Protein AF-A0A2E3PR35-F1 (afdb_monomer_lite)

Secondary structure (DSSP, 8-state):
-EE-SS-EEEETTSS-EEETT-TTEEEEEE-TT-EE-HHHHHHHTEETTEE--S----------------------SS-----GGGSTT--HHHHHHHHHTT--SHHHHHHS-TTS--TT-TT--HHHHHHHHHHHHHHHHHH--

pLDDT: mean 74.74, std 17.44, range [31.11, 92.31]

Sequence (145 aa):
MHIAKERLYLTSDKKRLVATGDKRAAFLYATIGDEIPDSAAERFGLVDGKLATGKPADDAKERAPQGDKEKKPGGTKGGDVDDLRDIKGIGNATATALLEAGIGTFVELAAVDPQNPPTTISGASESDWSAWIAAARAVVDAKAT

Structure (mmCIF, N/CA/C/O backbone):
data_AF-A0A2E3PR35-F1
#
_entry.id   AF-A0A2E3PR35-F1
#
loop_
_atom_site.group_PDB
_atom_site.id
_atom_site.type_symbol
_atom_site.label_atom_id
_atom_site.label_alt_id
_atom_site.label_comp_id
_atom_site.label_asym_id
_atom_site.label_entity_id
_atom_site.label_seq_id
_atom_site.pdbx_PDB_ins_code
_atom_site.Cartn_x
_atom_site.Cartn_y
_atom_site.Cartn_z
_atom_site.occupancy
_atom_site.B_iso_or_equiv
_atom_site.auth_seq_id
_atom_site.auth_comp_id
_atom_site.auth_asym_id
_atom_site.auth_atom_id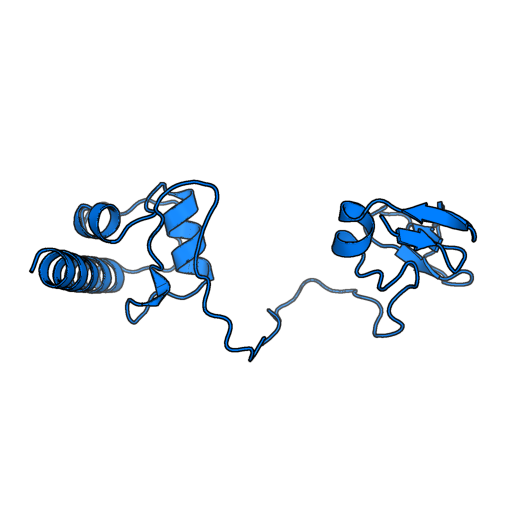
_atom_site.pdbx_PDB_model_num
ATOM 1 N N . MET A 1 1 ? 20.877 -11.049 6.241 1.00 62.56 1 MET A N 1
ATOM 2 C CA . MET A 1 1 ? 21.336 -10.575 7.556 1.00 62.56 1 MET A CA 1
ATOM 3 C C . MET A 1 1 ? 22.423 -9.558 7.287 1.00 62.56 1 MET A C 1
ATOM 5 O O . MET A 1 1 ? 23.294 -9.842 6.469 1.00 62.56 1 MET A O 1
ATOM 9 N N . HIS A 1 2 ? 22.361 -8.376 7.894 1.00 78.25 2 HIS A N 1
ATOM 10 C CA . HIS A 1 2 ? 23.314 -7.296 7.638 1.00 78.25 2 HIS A CA 1
ATOM 11 C C . HIS A 1 2 ? 24.182 -7.039 8.865 1.00 78.25 2 HIS A C 1
ATOM 13 O O . HIS A 1 2 ? 23.684 -7.019 9.983 1.00 78.25 2 HIS A O 1
ATOM 19 N N . ILE A 1 3 ? 25.474 -6.801 8.659 1.00 84.88 3 ILE A N 1
ATOM 20 C CA . ILE A 1 3 ? 26.391 -6.445 9.745 1.00 84.88 3 ILE A CA 1
ATOM 21 C C . ILE A 1 3 ? 26.473 -4.932 9.835 1.00 84.88 3 ILE A C 1
ATOM 23 O O . ILE A 1 3 ? 26.868 -4.287 8.866 1.00 84.88 3 ILE A O 1
ATOM 27 N N . ALA A 1 4 ? 26.130 -4.368 10.988 1.00 83.00 4 ALA A N 1
ATOM 28 C CA . ALA A 1 4 ? 26.240 -2.943 11.251 1.00 83.00 4 ALA A CA 1
ATOM 29 C C . ALA A 1 4 ? 27.679 -2.461 11.004 1.00 83.00 4 ALA A C 1
ATOM 31 O O . ALA A 1 4 ? 28.619 -2.874 11.683 1.00 83.00 4 ALA A O 1
ATOM 32 N N . LYS A 1 5 ? 27.872 -1.567 10.034 1.00 83.94 5 LYS A N 1
ATOM 33 C CA . LYS A 1 5 ? 29.192 -0.990 9.719 1.00 83.94 5 LYS A CA 1
ATOM 34 C C . LYS A 1 5 ? 29.468 0.306 10.474 1.00 83.94 5 LYS A C 1
ATOM 36 O O . LYS A 1 5 ? 30.586 0.813 10.452 1.00 83.94 5 LYS A O 1
ATOM 41 N N . GLU A 1 6 ? 28.462 0.832 11.161 1.00 83.88 6 GLU A N 1
ATOM 42 C CA . GLU A 1 6 ? 28.526 2.055 11.954 1.00 83.88 6 GLU A CA 1
ATOM 43 C C . GLU A 1 6 ? 27.641 1.937 13.201 1.00 83.88 6 GLU A C 1
ATOM 45 O O . GLU A 1 6 ? 26.820 1.028 13.313 1.00 83.88 6 GLU A O 1
ATOM 50 N N . ARG A 1 7 ? 27.824 2.843 14.170 1.00 88.62 7 ARG A N 1
ATOM 51 C CA . ARG A 1 7 ? 26.969 2.890 15.364 1.00 88.62 7 ARG A CA 1
ATOM 52 C C . ARG A 1 7 ? 25.629 3.517 15.002 1.00 88.62 7 ARG A C 1
ATOM 54 O O . ARG A 1 7 ? 25.580 4.682 14.603 1.00 88.62 7 ARG A O 1
ATOM 61 N N . LEU A 1 8 ? 24.567 2.750 15.202 1.00 86.94 8 LEU A N 1
ATOM 62 C CA . LEU A 1 8 ? 23.201 3.127 14.879 1.00 86.94 8 LEU A CA 1
ATOM 63 C C . LEU A 1 8 ? 22.389 3.323 16.149 1.00 86.94 8 LEU A C 1
ATOM 65 O O . LEU A 1 8 ? 22.447 2.526 17.090 1.00 86.94 8 LEU A O 1
ATOM 69 N N . TYR A 1 9 ? 21.592 4.379 16.142 1.00 86.50 9 TYR A N 1
ATOM 70 C CA . TYR A 1 9 ? 20.742 4.767 17.252 1.00 86.50 9 TYR A CA 1
ATOM 71 C C . TYR A 1 9 ? 19.295 4.827 16.783 1.00 86.50 9 TYR A C 1
ATOM 73 O O . TYR A 1 9 ? 19.012 5.307 15.694 1.00 86.50 9 TYR A O 1
ATOM 81 N N . LEU A 1 10 ? 18.363 4.361 17.603 1.00 86.81 10 LEU A N 1
ATOM 82 C CA . LEU A 1 10 ? 16.942 4.603 17.416 1.00 86.81 10 LEU A CA 1
ATOM 83 C C . LEU A 1 10 ? 16.571 6.007 17.895 1.00 86.81 10 LEU A C 1
ATOM 85 O O . LEU A 1 10 ? 17.097 6.507 18.897 1.00 86.81 10 LEU A O 1
ATOM 89 N N . THR A 1 11 ? 15.604 6.608 17.206 1.00 86.19 11 THR A N 1
ATOM 90 C CA . THR A 1 11 ? 14.941 7.830 17.670 1.00 86.19 11 THR A CA 1
ATOM 91 C C . THR A 1 11 ? 14.129 7.589 18.943 1.00 86.19 11 THR A C 1
ATOM 93 O O . THR A 1 11 ? 13.813 6.444 19.277 1.00 86.19 11 THR A O 1
ATOM 96 N N . SER A 1 12 ? 13.754 8.658 19.657 1.00 83.44 12 SER A N 1
ATOM 97 C CA . SER A 1 12 ? 12.929 8.571 20.880 1.00 83.44 12 SER A CA 1
ATOM 98 C C . SER A 1 12 ? 11.636 7.775 20.674 1.00 83.44 12 SER A C 1
ATOM 100 O O . SER A 1 12 ? 11.196 7.036 21.550 1.00 83.44 12 SER A O 1
ATOM 102 N N . ASP A 1 13 ? 11.062 7.881 19.481 1.00 82.19 13 ASP A N 1
ATOM 103 C CA . ASP A 1 13 ? 9.835 7.209 19.043 1.00 82.19 13 ASP A CA 1
ATOM 104 C C . ASP A 1 13 ? 10.075 5.779 18.526 1.00 82.19 13 ASP A C 1
ATOM 106 O O . ASP A 1 13 ? 9.118 5.091 18.174 1.00 82.19 13 ASP A O 1
ATOM 110 N N . LYS A 1 14 ? 11.331 5.310 18.479 1.00 80.12 14 LYS A N 1
ATOM 111 C CA . LYS A 1 14 ? 11.753 3.977 17.999 1.00 80.12 14 LYS A CA 1
ATOM 112 C C . LYS A 1 14 ? 11.288 3.645 16.577 1.00 80.12 14 LYS A C 1
ATOM 114 O O . LYS A 1 14 ? 11.204 2.478 16.196 1.00 80.12 14 LYS A O 1
ATOM 119 N N . LYS A 1 15 ? 10.980 4.669 15.779 1.00 80.62 15 LYS A N 1
ATOM 120 C CA . LYS A 1 15 ? 10.475 4.515 14.408 1.00 80.62 15 LYS A CA 1
ATOM 121 C C . LYS A 1 15 ? 11.579 4.548 13.359 1.00 80.62 15 LYS A C 1
ATOM 123 O O . LYS A 1 15 ? 11.324 4.138 12.232 1.00 80.62 15 LYS A O 1
ATOM 128 N N . ARG A 1 16 ? 12.775 5.046 13.696 1.00 80.56 16 ARG A N 1
ATOM 129 C CA . ARG A 1 16 ? 13.872 5.301 12.746 1.00 80.56 16 ARG A CA 1
ATOM 130 C C . ARG A 1 16 ? 15.232 5.018 13.351 1.00 80.56 16 ARG A C 1
ATOM 132 O O . ARG A 1 16 ? 15.425 5.281 14.536 1.00 80.56 16 ARG A O 1
ATOM 139 N N . LEU A 1 17 ? 16.166 4.589 12.503 1.00 84.31 17 LEU A N 1
ATOM 140 C CA . LEU A 1 17 ? 17.590 4.554 12.817 1.00 84.31 17 LEU A CA 1
ATOM 141 C C . LEU A 1 17 ? 18.285 5.819 12.320 1.00 84.31 17 LEU A C 1
ATOM 143 O O . LEU A 1 17 ? 18.022 6.301 11.222 1.00 84.31 17 LEU A O 1
ATOM 147 N N . VAL A 1 18 ? 19.169 6.348 13.154 1.00 84.75 18 VAL A N 1
ATOM 148 C CA . VAL A 1 18 ? 19.993 7.526 12.903 1.00 84.75 18 VAL A CA 1
ATOM 149 C C . VAL A 1 18 ? 21.447 7.216 13.239 1.00 84.75 18 VAL A C 1
ATOM 151 O O . VAL A 1 18 ? 21.746 6.332 14.050 1.00 84.75 18 VAL A O 1
ATOM 154 N N . ALA A 1 19 ? 22.359 7.924 12.581 1.00 83.75 19 ALA A N 1
ATOM 155 C CA . ALA A 1 19 ? 23.785 7.745 12.789 1.00 83.75 19 ALA A CA 1
ATOM 156 C C . ALA A 1 19 ? 24.220 8.357 14.128 1.00 83.75 19 ALA A C 1
ATOM 158 O O . ALA A 1 19 ? 23.529 9.186 14.729 1.00 83.75 19 ALA A O 1
ATOM 159 N N . THR A 1 20 ? 25.405 7.964 14.588 1.00 79.19 20 THR A N 1
ATOM 160 C CA . THR A 1 20 ? 26.017 8.562 15.776 1.00 79.19 20 THR A CA 1
ATOM 161 C C . THR A 1 20 ? 26.186 10.079 15.605 1.00 79.19 20 THR A C 1
ATOM 163 O O . THR A 1 20 ? 26.700 10.544 14.590 1.00 79.19 20 THR A O 1
ATOM 166 N N . GLY A 1 21 ? 25.760 10.858 16.604 1.00 78.06 21 GLY A N 1
ATOM 167 C CA . GLY A 1 21 ? 25.837 12.327 16.586 1.00 78.06 21 GLY A CA 1
ATOM 168 C C . GLY A 1 21 ? 24.573 13.047 16.100 1.00 78.06 21 GLY A C 1
ATOM 169 O O . GLY A 1 21 ? 24.523 14.275 16.161 1.00 78.06 21 GLY A O 1
ATOM 170 N N . ASP A 1 22 ? 23.539 12.319 15.667 1.00 80.44 22 ASP A N 1
ATOM 171 C CA . ASP A 1 22 ? 22.238 12.919 15.363 1.00 80.44 22 ASP A CA 1
ATOM 172 C C . ASP A 1 22 ? 21.521 13.367 16.652 1.00 80.44 22 ASP A C 1
ATOM 174 O O . ASP A 1 22 ? 21.477 12.636 17.640 1.00 80.44 22 ASP A O 1
ATOM 178 N N . LYS A 1 23 ? 20.921 14.565 16.651 1.00 80.62 23 LYS A N 1
ATOM 179 C CA . LYS A 1 23 ? 20.198 15.113 17.817 1.00 80.62 23 LYS A CA 1
ATOM 180 C C . LYS A 1 23 ? 18.969 14.288 18.203 1.00 80.62 23 LYS A C 1
ATOM 182 O O . LYS A 1 23 ? 18.484 14.408 19.323 1.00 80.62 23 LYS A O 1
ATOM 187 N N . ARG A 1 24 ? 18.445 13.492 17.269 1.00 81.19 24 ARG A N 1
ATOM 188 C CA . ARG A 1 24 ? 17.307 12.596 17.480 1.00 81.19 24 ARG A CA 1
ATOM 189 C C . ARG A 1 24 ? 17.737 11.238 18.041 1.00 81.19 24 ARG A C 1
ATOM 191 O O . ARG A 1 24 ? 16.860 10.454 18.389 1.00 81.19 24 ARG A O 1
ATOM 198 N N . ALA A 1 25 ? 19.038 10.941 18.121 1.00 84.50 25 ALA A N 1
ATOM 199 C CA . ALA A 1 25 ? 19.549 9.690 18.674 1.00 84.50 25 ALA A CA 1
ATOM 200 C C . ALA A 1 25 ? 19.194 9.582 20.164 1.00 84.50 25 ALA A C 1
ATOM 202 O O . ALA A 1 25 ? 19.682 10.361 20.981 1.00 84.50 25 ALA A O 1
ATOM 203 N N . ALA A 1 26 ? 18.353 8.609 20.513 1.00 86.69 26 ALA A N 1
ATOM 204 C CA . ALA A 1 26 ? 17.862 8.434 21.878 1.00 86.69 26 ALA A CA 1
ATOM 205 C C . ALA A 1 26 ? 18.292 7.097 22.487 1.00 86.69 26 ALA A C 1
ATOM 207 O O . ALA A 1 26 ? 18.735 7.052 23.632 1.00 86.69 26 ALA A O 1
ATOM 208 N N . PHE A 1 27 ? 18.203 6.007 21.721 1.00 87.38 27 PHE A N 1
ATOM 209 C CA . PHE A 1 27 ? 18.518 4.662 22.205 1.00 87.38 27 PHE A CA 1
ATOM 210 C C . PHE A 1 27 ? 19.555 4.004 21.302 1.00 87.38 27 PHE A C 1
ATOM 212 O O . PHE A 1 27 ? 19.423 4.048 20.085 1.00 87.38 27 PHE A O 1
ATOM 219 N N . LEU A 1 28 ? 20.585 3.380 21.872 1.00 89.44 28 LEU A N 1
ATOM 220 C CA . LEU A 1 28 ? 21.527 2.580 21.086 1.00 89.44 28 LEU A CA 1
ATOM 221 C C . LEU A 1 28 ? 20.793 1.370 20.495 1.00 89.44 28 LEU A C 1
ATOM 223 O O . LEU A 1 28 ? 20.097 0.668 21.226 1.00 89.44 28 LEU A O 1
ATOM 227 N N . TYR A 1 29 ? 20.941 1.149 19.190 1.00 86.12 29 TYR A N 1
ATOM 228 C CA . TYR A 1 29 ? 20.313 0.025 18.497 1.00 86.12 29 TYR A CA 1
ATOM 229 C C . TYR A 1 29 ? 21.316 -1.052 18.115 1.00 86.12 29 TYR A C 1
ATOM 231 O O . TYR A 1 29 ? 21.114 -2.207 18.456 1.00 86.12 29 TYR A O 1
ATOM 239 N N . ALA A 1 30 ? 22.384 -0.654 17.425 1.00 86.88 30 ALA A N 1
ATOM 240 C CA . ALA A 1 30 ? 23.421 -1.554 16.945 1.00 86.88 30 ALA A CA 1
ATOM 241 C C . ALA A 1 30 ? 24.780 -0.849 17.005 1.00 86.88 30 ALA A C 1
ATOM 243 O O . ALA A 1 30 ? 24.897 0.354 16.739 1.00 86.88 30 ALA A O 1
ATOM 244 N N . THR A 1 31 ? 25.820 -1.593 17.362 1.00 88.75 31 THR A N 1
ATOM 245 C CA . THR A 1 31 ? 27.215 -1.137 17.292 1.00 88.75 31 THR A CA 1
ATOM 246 C C . THR A 1 31 ? 27.913 -1.713 16.070 1.00 88.75 31 THR A C 1
ATOM 248 O O . THR A 1 31 ? 27.398 -2.610 15.425 1.00 88.75 31 THR A O 1
ATOM 251 N N . ILE A 1 32 ? 29.106 -1.217 15.746 1.00 86.12 32 ILE A N 1
ATOM 252 C CA . ILE A 1 32 ? 29.901 -1.762 14.639 1.00 86.12 32 ILE A CA 1
ATOM 253 C C . ILE A 1 32 ? 30.155 -3.257 14.882 1.00 86.12 32 ILE A C 1
ATOM 255 O O . ILE A 1 32 ? 30.644 -3.622 15.949 1.00 86.12 32 ILE A O 1
ATOM 259 N N . GLY A 1 33 ? 29.833 -4.095 13.897 1.00 82.50 33 GLY A N 1
ATOM 260 C CA . GLY A 1 33 ? 29.938 -5.554 13.969 1.00 82.50 33 GLY A CA 1
ATOM 261 C C . GLY A 1 33 ? 28.688 -6.262 14.497 1.00 82.50 33 GLY A C 1
ATOM 262 O O . GLY A 1 33 ? 28.648 -7.486 14.459 1.00 82.50 33 GLY A O 1
ATOM 263 N N . ASP A 1 34 ? 27.681 -5.519 14.959 1.00 84.50 34 ASP A N 1
ATOM 264 C CA . ASP A 1 34 ? 26.439 -6.080 15.491 1.00 84.50 34 ASP A CA 1
ATOM 265 C C . ASP A 1 34 ? 25.503 -6.536 14.360 1.00 84.50 34 ASP A C 1
ATOM 267 O O . ASP A 1 34 ? 25.478 -5.946 13.271 1.00 84.50 34 ASP A O 1
ATOM 271 N N . GLU A 1 35 ? 24.746 -7.605 14.598 1.00 82.94 35 GLU A N 1
ATOM 272 C CA . GLU A 1 35 ? 23.898 -8.214 13.574 1.00 82.94 35 GLU A CA 1
ATOM 273 C C . GLU A 1 35 ? 22.531 -7.533 13.498 1.00 82.94 35 GLU A C 1
ATOM 275 O O . GLU A 1 35 ? 21.746 -7.517 14.445 1.00 82.94 35 GLU A O 1
ATOM 280 N N . ILE A 1 36 ? 22.219 -7.004 12.319 1.00 82.06 36 ILE A N 1
ATOM 281 C CA . ILE A 1 36 ? 20.943 -6.377 12.003 1.00 82.06 36 ILE A CA 1
ATOM 282 C C . ILE A 1 36 ? 20.140 -7.339 11.119 1.00 82.06 36 ILE A C 1
ATOM 284 O O . ILE A 1 36 ? 20.592 -7.701 10.025 1.00 82.06 36 ILE A O 1
ATOM 288 N N . PRO A 1 37 ? 18.933 -7.753 11.538 1.00 80.44 37 PRO A N 1
ATOM 289 C CA . PRO A 1 37 ? 18.088 -8.611 10.714 1.00 80.44 37 PRO A CA 1
ATOM 290 C C . PRO A 1 37 ? 17.643 -7.880 9.439 1.00 80.44 37 PRO A C 1
ATOM 292 O O . PRO A 1 37 ? 17.432 -6.665 9.460 1.00 80.44 37 PRO A O 1
ATOM 295 N N . ASP A 1 38 ? 17.445 -8.615 8.337 1.00 72.94 38 ASP A N 1
ATOM 296 C CA . ASP A 1 38 ? 17.034 -8.037 7.041 1.00 72.94 38 ASP A CA 1
ATOM 297 C C . ASP A 1 38 ? 15.749 -7.220 7.170 1.00 72.94 38 ASP A C 1
ATOM 299 O O . ASP A 1 38 ? 15.673 -6.098 6.684 1.00 72.94 38 ASP A O 1
ATOM 303 N N . SER A 1 39 ? 14.798 -7.703 7.972 1.00 76.25 39 SER A N 1
ATOM 304 C CA . SER A 1 39 ? 13.554 -6.988 8.253 1.00 76.25 39 SER A CA 1
ATOM 305 C C . SER A 1 39 ? 13.767 -5.620 8.906 1.00 76.25 39 SER A C 1
ATOM 307 O O . SER A 1 39 ? 12.981 -4.703 8.677 1.00 76.25 39 SER A O 1
ATOM 309 N N . ALA A 1 40 ? 14.809 -5.451 9.725 1.00 76.19 40 ALA A N 1
ATOM 310 C CA . ALA A 1 40 ? 15.152 -4.144 10.279 1.00 76.19 40 ALA A CA 1
ATOM 311 C C . ALA A 1 40 ? 15.887 -3.292 9.242 1.00 76.19 40 ALA A C 1
ATOM 313 O O . ALA A 1 40 ? 15.593 -2.105 9.110 1.00 76.19 40 ALA A O 1
ATOM 314 N N . ALA A 1 41 ? 16.798 -3.892 8.476 1.00 78.19 41 ALA A N 1
ATOM 315 C CA . ALA A 1 41 ? 17.502 -3.186 7.418 1.00 78.19 41 ALA A CA 1
ATOM 316 C C . ALA A 1 41 ? 16.534 -2.620 6.367 1.00 78.19 41 ALA A C 1
ATOM 318 O O . ALA A 1 41 ? 16.609 -1.438 6.054 1.00 78.19 41 ALA A O 1
ATOM 319 N N . GLU A 1 42 ? 15.554 -3.401 5.916 1.00 76.38 42 GLU A N 1
ATOM 320 C CA . GLU A 1 42 ? 14.511 -2.953 4.988 1.00 76.38 42 GLU A CA 1
ATOM 321 C C . GLU A 1 42 ? 13.611 -1.883 5.613 1.00 76.38 42 GLU A C 1
ATOM 323 O O . GLU A 1 42 ? 13.359 -0.843 5.004 1.00 76.38 42 GLU A O 1
ATOM 328 N N . ARG A 1 43 ? 13.179 -2.082 6.866 1.00 74.69 43 ARG A N 1
ATOM 329 C CA . ARG A 1 43 ? 12.309 -1.131 7.574 1.00 74.69 43 ARG A CA 1
ATOM 330 C C . ARG A 1 43 ? 12.949 0.241 7.756 1.00 74.69 43 ARG A C 1
ATOM 332 O O . ARG A 1 43 ? 12.257 1.256 7.713 1.00 74.69 43 ARG A O 1
ATOM 339 N N . PHE A 1 44 ? 14.250 0.267 8.013 1.00 75.50 44 PHE A N 1
ATOM 340 C CA . PHE A 1 44 ? 14.993 1.489 8.297 1.00 75.50 44 PHE A CA 1
ATOM 341 C C . PHE A 1 44 ? 15.826 1.976 7.100 1.00 75.50 44 PHE A C 1
ATOM 343 O O . PHE A 1 44 ? 16.522 2.982 7.224 1.00 75.50 44 PHE A O 1
ATOM 350 N N . GLY A 1 45 ? 15.749 1.298 5.951 1.00 77.19 45 GLY A N 1
ATOM 351 C CA . GLY A 1 45 ? 16.474 1.662 4.733 1.00 77.19 45 GLY A CA 1
ATOM 352 C C . GLY A 1 45 ? 17.997 1.536 4.851 1.00 77.19 45 GLY A C 1
ATOM 353 O O . GLY A 1 45 ? 18.728 2.335 4.263 1.00 77.19 45 GLY A O 1
ATOM 354 N N . LEU A 1 46 ? 18.493 0.573 5.633 1.00 77.06 46 LEU A N 1
ATOM 355 C CA . LEU A 1 46 ? 19.921 0.285 5.696 1.00 77.06 46 LEU A CA 1
ATOM 356 C C . LEU A 1 46 ? 20.346 -0.440 4.431 1.00 77.06 46 LEU A C 1
ATOM 358 O O . LEU A 1 46 ? 19.748 -1.431 4.019 1.00 77.06 46 LEU A O 1
ATOM 362 N N . VAL A 1 47 ? 21.452 0.024 3.872 1.00 77.62 47 VAL A N 1
ATOM 363 C CA . VAL A 1 47 ? 22.108 -0.619 2.745 1.00 77.62 47 VAL A CA 1
ATOM 364 C C . VAL A 1 47 ? 23.409 -1.188 3.275 1.00 77.62 47 VAL A C 1
ATOM 366 O O . VAL A 1 47 ? 24.278 -0.442 3.720 1.00 77.62 47 VAL A O 1
ATOM 369 N N . ASP A 1 48 ? 23.525 -2.515 3.264 1.00 73.38 48 ASP A N 1
ATOM 370 C CA . ASP A 1 48 ? 24.753 -3.217 3.652 1.00 73.38 48 ASP A CA 1
ATOM 371 C C . ASP A 1 48 ? 25.233 -2.885 5.087 1.00 73.38 48 ASP A C 1
ATOM 373 O O . ASP A 1 48 ? 26.424 -2.736 5.358 1.00 73.38 48 ASP A O 1
ATOM 377 N N . GLY A 1 49 ? 24.275 -2.716 6.013 1.00 68.88 49 GLY A N 1
ATOM 378 C CA . GLY A 1 49 ? 24.539 -2.388 7.421 1.00 68.88 49 GLY A CA 1
ATOM 379 C C . GLY A 1 49 ? 24.988 -0.947 7.679 1.00 68.88 49 GLY A C 1
ATOM 380 O O . GLY A 1 49 ? 25.444 -0.620 8.776 1.00 68.88 49 GLY A O 1
ATOM 381 N N . LYS A 1 50 ? 24.846 -0.081 6.676 1.00 76.38 50 LYS A N 1
ATOM 382 C CA . LYS A 1 50 ? 25.104 1.354 6.739 1.00 76.38 50 LYS A CA 1
ATOM 383 C C . LYS A 1 50 ? 23.807 2.120 6.497 1.00 76.38 50 LYS A C 1
ATOM 385 O O . LYS A 1 50 ? 22.986 1.729 5.665 1.00 76.38 50 LYS A O 1
ATOM 390 N N . LEU A 1 51 ? 23.622 3.234 7.204 1.00 73.06 51 LEU A N 1
ATOM 391 C CA . LEU A 1 51 ? 22.551 4.166 6.869 1.00 73.06 51 LEU A CA 1
ATOM 392 C C . LEU A 1 51 ? 22.829 4.746 5.482 1.00 73.06 51 LEU A C 1
ATOM 394 O O . LEU A 1 51 ? 23.901 5.315 5.230 1.00 73.06 51 LEU A O 1
ATOM 398 N N . ALA A 1 52 ? 21.861 4.597 4.576 1.00 66.88 52 ALA A N 1
ATOM 399 C CA . ALA A 1 52 ? 21.879 5.301 3.308 1.00 66.88 52 ALA A CA 1
ATOM 400 C C . ALA A 1 52 ? 21.838 6.803 3.618 1.00 66.88 52 ALA A C 1
ATOM 402 O O . ALA A 1 52 ? 20.816 7.352 4.023 1.00 66.88 52 ALA A O 1
ATOM 403 N N . THR A 1 53 ? 22.985 7.472 3.509 1.00 48.78 53 THR A N 1
ATOM 404 C CA . THR A 1 53 ? 23.129 8.909 3.750 1.00 48.78 53 THR A CA 1
ATOM 405 C C . THR A 1 53 ? 22.408 9.663 2.637 1.00 48.78 53 THR A C 1
ATOM 407 O O . THR A 1 53 ? 23.001 10.023 1.624 1.00 48.78 53 THR A O 1
ATOM 410 N N . GLY A 1 54 ? 21.102 9.837 2.817 1.00 44.91 54 GLY A N 1
ATOM 411 C CA . GLY A 1 54 ? 20.188 10.429 1.854 1.00 44.91 54 GLY A CA 1
ATOM 412 C C . GLY A 1 54 ? 18.836 10.714 2.500 1.00 44.91 54 GLY A C 1
ATOM 413 O O . GLY A 1 54 ? 17.891 9.963 2.307 1.00 44.91 54 GLY A O 1
ATOM 414 N N . LYS A 1 55 ? 18.770 11.855 3.202 1.00 37.72 55 LYS A N 1
ATOM 415 C CA . LYS A 1 55 ? 17.592 12.533 3.785 1.00 37.72 55 LYS A CA 1
ATOM 416 C C . LYS A 1 55 ? 17.014 11.975 5.109 1.00 37.72 55 LYS A C 1
ATOM 418 O O . LYS A 1 55 ? 16.646 10.807 5.182 1.00 37.72 55 LYS A O 1
ATOM 423 N N . PRO A 1 56 ? 16.843 12.830 6.144 1.00 39.38 56 PRO A N 1
ATOM 424 C CA . PRO A 1 56 ? 16.061 12.490 7.329 1.00 39.38 56 PRO A CA 1
ATOM 425 C C . PRO A 1 56 ? 14.603 12.353 6.905 1.00 39.38 56 PRO A C 1
ATOM 427 O O . PRO A 1 56 ? 14.028 13.278 6.345 1.00 39.38 56 PRO A O 1
ATOM 430 N N . ALA A 1 57 ? 14.008 11.191 7.124 1.00 45.88 57 ALA A N 1
ATOM 431 C CA . ALA A 1 57 ? 12.693 10.918 6.570 1.00 45.88 57 ALA A CA 1
ATOM 432 C C . ALA A 1 57 ? 11.513 11.542 7.369 1.00 45.88 57 ALA A C 1
ATOM 434 O O . ALA A 1 57 ? 10.475 10.913 7.386 1.00 45.88 57 ALA A O 1
ATOM 435 N N . ASP A 1 58 ? 11.610 12.652 8.103 1.00 39.62 58 ASP A N 1
ATOM 436 C CA . ASP A 1 58 ? 10.370 13.392 8.467 1.00 39.62 58 ASP A CA 1
ATOM 437 C C . ASP A 1 58 ? 9.862 13.976 7.137 1.00 39.62 58 ASP A C 1
ATOM 439 O O . ASP A 1 58 ? 10.631 14.648 6.462 1.00 39.62 58 ASP A O 1
ATOM 443 N N . ASP A 1 59 ? 8.722 13.632 6.548 1.00 39.12 59 ASP A N 1
ATOM 444 C CA . ASP A 1 59 ? 7.366 13.467 7.047 1.00 39.12 59 ASP A CA 1
ATOM 445 C C . ASP A 1 59 ? 6.648 12.383 6.220 1.00 39.12 59 ASP A C 1
ATOM 447 O O . ASP A 1 59 ? 7.001 12.101 5.072 1.00 39.12 59 ASP A O 1
ATOM 451 N N . ALA A 1 60 ? 5.577 11.807 6.763 1.00 51.47 60 ALA A N 1
ATOM 452 C CA . ALA A 1 60 ? 4.605 11.089 5.953 1.00 51.47 60 ALA A CA 1
ATOM 453 C C . ALA A 1 60 ? 3.891 12.073 5.006 1.00 51.47 60 ALA A C 1
ATOM 455 O O . ALA A 1 60 ? 2.898 12.687 5.384 1.00 51.47 60 ALA A O 1
ATOM 456 N N . LYS A 1 61 ? 4.372 12.202 3.767 1.00 37.72 61 LYS A N 1
ATOM 457 C CA . LYS A 1 61 ? 3.529 12.527 2.612 1.00 37.72 61 LYS A CA 1
ATOM 458 C C . LYS A 1 61 ? 4.163 12.002 1.326 1.00 37.72 61 LYS A C 1
ATOM 460 O O . LYS A 1 61 ? 5.250 12.413 0.947 1.00 37.72 61 LYS A O 1
ATOM 465 N N . GLU A 1 62 ? 3.442 11.096 0.673 1.00 44.38 62 GLU A N 1
ATOM 466 C CA . GLU A 1 62 ? 3.306 11.077 -0.784 1.00 44.38 62 GLU A CA 1
ATOM 467 C C . GLU A 1 62 ? 4.608 11.124 -1.598 1.00 44.38 62 GLU A C 1
ATOM 469 O O . GLU A 1 62 ? 5.027 12.157 -2.115 1.00 44.38 62 GLU A O 1
ATOM 474 N N . ARG A 1 63 ? 5.213 9.948 -1.767 1.00 33.75 63 ARG A N 1
ATOM 475 C CA . ARG A 1 63 ? 5.876 9.540 -3.011 1.00 33.75 63 ARG A CA 1
ATOM 476 C C . ARG A 1 63 ? 6.179 8.051 -2.919 1.00 33.75 63 ARG A C 1
ATOM 478 O O . ARG A 1 63 ? 7.198 7.639 -2.373 1.00 33.75 63 ARG A O 1
ATOM 485 N N . ALA A 1 64 ? 5.263 7.249 -3.456 1.00 34.97 64 ALA A N 1
ATOM 486 C CA . ALA A 1 64 ? 5.611 5.918 -3.926 1.00 34.97 64 ALA A CA 1
ATOM 487 C C . ALA A 1 64 ? 6.846 6.055 -4.838 1.00 34.97 64 ALA A C 1
ATOM 489 O O . ALA A 1 64 ? 6.881 6.978 -5.662 1.00 34.97 64 ALA A O 1
ATOM 490 N N . PRO A 1 65 ? 7.884 5.219 -4.690 1.00 40.38 65 PRO A N 1
ATOM 491 C CA . PRO A 1 65 ? 8.995 5.266 -5.615 1.00 40.38 65 PRO A CA 1
ATOM 492 C C . PRO A 1 65 ? 8.462 4.879 -6.994 1.00 40.38 65 PRO A C 1
ATOM 494 O O . PRO A 1 65 ? 7.953 3.778 -7.196 1.00 40.38 65 PRO A O 1
ATOM 497 N N . GLN A 1 66 ? 8.579 5.811 -7.939 1.00 47.44 66 GLN A N 1
ATOM 498 C CA . GLN A 1 66 ? 8.576 5.509 -9.360 1.00 47.44 66 GLN A CA 1
ATOM 499 C C . GLN A 1 66 ? 9.762 4.576 -9.610 1.00 47.44 66 GLN A C 1
ATOM 501 O O . GLN A 1 66 ? 10.905 5.004 -9.752 1.00 47.44 66 GLN A O 1
ATOM 506 N N . GLY A 1 67 ? 9.485 3.279 -9.533 1.00 34.91 67 GLY A N 1
ATOM 507 C CA . GLY A 1 67 ? 10.357 2.223 -9.996 1.00 34.91 67 GLY A CA 1
ATOM 508 C C . GLY A 1 67 ? 10.011 1.925 -11.442 1.00 34.91 67 GLY A C 1
ATOM 509 O O . GLY A 1 67 ? 9.279 0.979 -11.713 1.00 34.91 67 GLY A O 1
ATOM 510 N N . ASP A 1 68 ? 10.556 2.710 -12.366 1.00 55.00 68 ASP A N 1
ATOM 511 C CA . ASP A 1 68 ? 10.826 2.205 -13.707 1.00 55.00 68 ASP A CA 1
ATOM 512 C C . ASP A 1 68 ? 11.875 1.100 -13.566 1.00 55.00 68 ASP A C 1
ATOM 514 O O . ASP A 1 68 ? 13.079 1.340 -13.456 1.00 55.00 68 ASP A O 1
ATOM 518 N N . LYS A 1 69 ? 11.386 -0.131 -13.462 1.00 37.59 69 LYS A N 1
ATOM 519 C CA . LYS A 1 69 ? 12.111 -1.351 -13.795 1.00 37.59 69 LYS A CA 1
ATOM 520 C C . LYS A 1 69 ? 11.075 -2.410 -14.102 1.00 37.59 69 LYS A C 1
ATOM 522 O O . LYS A 1 69 ? 10.594 -3.114 -13.221 1.00 37.59 69 LYS A O 1
ATOM 527 N N . GLU A 1 70 ? 10.742 -2.468 -15.382 1.00 49.19 70 GLU A N 1
ATOM 528 C CA . GLU A 1 70 ? 10.651 -3.694 -16.167 1.00 49.19 70 GLU A CA 1
ATOM 529 C C . GLU A 1 70 ? 11.149 -4.924 -15.383 1.00 49.19 70 GLU A C 1
ATOM 531 O O . GLU A 1 70 ? 12.326 -5.285 -15.372 1.00 49.19 70 GLU A O 1
ATOM 536 N N . LYS A 1 71 ? 10.237 -5.540 -14.638 1.00 31.11 71 LYS A N 1
ATOM 537 C CA . LYS A 1 71 ? 10.417 -6.853 -14.036 1.00 31.11 71 LYS A CA 1
ATOM 538 C C . LYS A 1 71 ? 9.081 -7.553 -14.174 1.00 31.11 71 LYS A C 1
ATOM 540 O O . LYS A 1 71 ? 8.184 -7.373 -13.359 1.00 31.11 71 LYS A O 1
ATOM 545 N N . LYS A 1 72 ? 8.975 -8.355 -15.235 1.00 48.94 72 LYS A N 1
ATOM 546 C CA . LYS A 1 72 ? 8.096 -9.525 -15.247 1.00 48.94 72 LYS A CA 1
ATOM 547 C C . LYS A 1 72 ? 8.204 -10.216 -13.882 1.00 48.94 72 LYS A C 1
ATOM 549 O O . LYS A 1 72 ? 9.324 -10.600 -13.528 1.00 48.94 72 LYS A O 1
ATOM 554 N N . PRO A 1 73 ? 7.113 -10.461 -13.151 1.00 41.44 73 PRO A N 1
ATOM 555 C CA . PRO A 1 73 ? 7.089 -11.565 -12.227 1.00 41.44 73 PRO A CA 1
ATOM 556 C C . PRO A 1 73 ? 6.570 -12.770 -13.011 1.00 41.44 73 PRO A C 1
ATOM 558 O O . PRO A 1 73 ? 5.376 -12.958 -13.207 1.00 41.44 73 PRO A O 1
ATOM 561 N N . GLY A 1 74 ? 7.499 -13.601 -13.484 1.00 36.88 74 GLY A N 1
ATOM 562 C CA . GLY A 1 74 ? 7.221 -15.029 -13.417 1.00 36.88 74 GLY A CA 1
ATOM 563 C C . GLY A 1 74 ? 7.109 -15.387 -11.934 1.00 36.88 74 GLY A C 1
ATOM 564 O O . GLY A 1 74 ? 7.936 -14.923 -11.145 1.00 36.88 74 GLY A O 1
ATOM 565 N N . GLY A 1 75 ? 6.059 -16.132 -11.581 1.00 38.84 75 GLY A N 1
ATOM 566 C CA . GLY A 1 75 ? 5.711 -16.574 -10.227 1.00 38.84 75 GLY A CA 1
ATOM 567 C C . GLY A 1 75 ? 6.848 -17.272 -9.465 1.00 38.84 75 GLY A C 1
ATOM 568 O O . GLY A 1 75 ? 7.937 -17.510 -9.971 1.00 38.84 75 GLY A O 1
ATOM 569 N N . THR A 1 76 ? 6.693 -17.682 -8.213 1.00 36.72 76 THR A N 1
ATOM 570 C CA . THR A 1 76 ? 5.500 -18.204 -7.539 1.00 36.72 76 THR A CA 1
ATOM 571 C C . THR A 1 76 ? 5.909 -18.439 -6.085 1.00 36.72 76 THR A C 1
ATOM 573 O O . THR A 1 76 ? 6.941 -19.080 -5.883 1.00 36.72 76 THR A O 1
ATOM 576 N N . LYS A 1 77 ? 5.101 -18.018 -5.100 1.00 37.38 77 LYS A N 1
ATOM 577 C CA . LYS A 1 77 ? 4.709 -18.851 -3.940 1.00 37.38 77 LYS A CA 1
ATOM 578 C C . LYS A 1 77 ? 3.626 -18.139 -3.111 1.00 37.38 77 LYS A C 1
ATOM 580 O O . LYS A 1 77 ? 3.947 -17.386 -2.199 1.00 37.38 77 LYS A O 1
ATOM 585 N N . GLY A 1 78 ? 2.359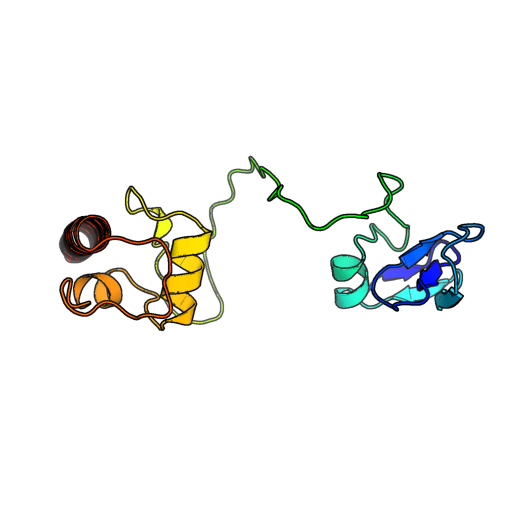 -18.428 -3.416 1.00 35.53 78 GLY A N 1
ATOM 586 C CA . GLY A 1 78 ? 1.224 -18.139 -2.530 1.00 35.53 78 GLY A CA 1
ATOM 587 C C . GLY A 1 78 ? -0.049 -17.680 -3.243 1.00 35.53 78 GLY A C 1
ATOM 588 O O . GLY A 1 78 ? -0.384 -16.512 -3.135 1.00 35.53 78 GLY A O 1
ATOM 589 N N . GLY A 1 79 ? -0.748 -18.604 -3.917 1.00 40.69 79 GLY A N 1
ATOM 590 C CA . GLY A 1 79 ? -2.080 -18.396 -4.508 1.00 40.69 79 GLY A CA 1
ATOM 591 C C . GLY A 1 79 ? -2.057 -17.713 -5.876 1.00 40.69 79 GLY A C 1
ATOM 592 O O . GLY A 1 79 ? -1.407 -16.687 -6.037 1.00 40.69 79 GLY A O 1
ATOM 593 N N . ASP A 1 80 ? -2.729 -18.304 -6.863 1.00 60.34 80 ASP A N 1
ATOM 594 C CA . ASP A 1 80 ? -3.017 -17.720 -8.178 1.00 60.34 80 ASP A CA 1
ATOM 595 C C . ASP A 1 80 ? -3.787 -16.403 -8.011 1.00 60.34 80 ASP A C 1
ATOM 597 O O . ASP A 1 80 ? -5.012 -16.389 -7.999 1.00 60.34 80 ASP A O 1
ATOM 601 N N . VAL A 1 81 ? -3.069 -15.302 -7.815 1.00 70.94 81 VAL A N 1
ATOM 602 C CA . VAL A 1 81 ? -3.627 -13.954 -7.892 1.00 70.94 81 VAL A CA 1
ATOM 603 C C . VAL A 1 81 ? -3.280 -13.384 -9.260 1.00 70.94 81 VAL A C 1
ATOM 605 O O . VAL A 1 81 ? -2.121 -13.413 -9.682 1.00 70.94 81 VAL A O 1
ATOM 608 N N . ASP A 1 82 ? -4.295 -12.913 -9.974 1.00 84.56 82 ASP A N 1
ATOM 609 C CA . ASP A 1 82 ? -4.121 -12.222 -11.242 1.00 84.56 82 ASP A CA 1
ATOM 610 C C . ASP A 1 82 ? -3.619 -10.794 -11.008 1.00 84.56 82 ASP A C 1
ATOM 612 O O . ASP A 1 82 ? -3.911 -10.154 -9.993 1.00 84.56 82 ASP A O 1
ATOM 616 N N . ASP A 1 83 ? -2.894 -10.250 -11.986 1.00 85.56 83 ASP A N 1
ATOM 617 C CA . ASP A 1 83 ? -2.496 -8.847 -11.952 1.00 85.56 83 ASP A CA 1
ATOM 618 C C . ASP A 1 83 ? -3.674 -7.957 -12.384 1.00 85.56 83 ASP A C 1
ATOM 620 O O . ASP A 1 83 ? -3.839 -7.585 -13.544 1.00 85.56 83 ASP A O 1
ATOM 624 N N . LEU A 1 84 ? -4.527 -7.595 -11.422 1.00 85.81 84 LEU A N 1
ATOM 625 C CA . LEU A 1 84 ? -5.703 -6.750 -11.671 1.00 85.81 84 LEU A CA 1
ATOM 626 C C . LEU A 1 84 ? -5.346 -5.362 -12.240 1.00 85.81 84 LEU A C 1
ATOM 628 O O . LEU A 1 84 ? -6.231 -4.655 -12.722 1.00 85.81 84 LEU A O 1
ATOM 632 N N . ARG A 1 85 ? -4.065 -4.962 -12.228 1.00 88.81 85 ARG A N 1
ATOM 633 C CA . ARG A 1 85 ? -3.593 -3.698 -12.814 1.00 88.81 85 ARG A CA 1
ATOM 634 C C . ARG A 1 85 ? -3.597 -3.723 -14.345 1.00 88.81 85 ARG A C 1
ATOM 636 O O . ARG A 1 85 ? -3.438 -2.665 -14.952 1.00 88.81 85 ARG A O 1
ATOM 643 N N . ASP A 1 86 ? -3.798 -4.886 -14.967 1.00 86.94 86 ASP A N 1
ATOM 644 C CA . ASP A 1 86 ? -4.047 -4.997 -16.410 1.00 86.94 86 ASP A CA 1
ATOM 645 C C . ASP A 1 86 ? -5.380 -4.339 -16.826 1.00 86.94 86 ASP A C 1
ATOM 647 O O . ASP A 1 86 ? -5.572 -3.975 -17.989 1.00 86.94 86 ASP A O 1
ATOM 651 N N . ILE A 1 87 ? -6.303 -4.120 -15.882 1.00 87.00 87 ILE A N 1
ATOM 652 C CA . ILE A 1 87 ? -7.564 -3.424 -16.142 1.00 87.00 87 ILE A CA 1
ATOM 653 C C . ILE A 1 87 ? -7.366 -1.910 -16.055 1.00 87.00 87 ILE A C 1
ATOM 655 O O . ILE A 1 87 ? -6.951 -1.346 -15.039 1.00 87.00 87 ILE A O 1
ATOM 659 N N . LYS A 1 88 ? -7.754 -1.213 -17.125 1.00 82.44 88 LYS A N 1
ATOM 660 C CA . LYS A 1 88 ? -7.704 0.250 -17.189 1.00 82.44 88 LYS A CA 1
ATOM 661 C C . LYS A 1 88 ? -8.558 0.878 -16.081 1.00 82.44 88 LYS A C 1
ATOM 663 O O . LYS A 1 88 ? -9.766 0.676 -16.030 1.00 82.44 88 LYS A O 1
ATOM 668 N N . GLY A 1 89 ? -7.922 1.701 -15.248 1.00 83.75 89 GLY A N 1
ATOM 669 C CA . GLY A 1 89 ? -8.553 2.364 -14.102 1.00 83.75 89 GLY A CA 1
ATOM 670 C C . GLY A 1 89 ? -8.232 1.711 -12.755 1.00 83.75 89 GLY A C 1
ATOM 671 O O . GLY A 1 89 ? -8.452 2.342 -11.726 1.00 83.75 89 GLY A O 1
ATOM 672 N N . ILE A 1 90 ? -7.638 0.511 -12.746 1.00 85.31 90 ILE A N 1
ATOM 673 C CA . ILE A 1 90 ? -7.151 -0.138 -11.526 1.00 85.31 90 ILE A CA 1
ATOM 674 C C . ILE A 1 90 ? -5.678 0.220 -11.320 1.00 85.31 90 ILE A C 1
ATOM 676 O O . ILE A 1 90 ? -4.781 -0.241 -12.024 1.00 85.31 90 ILE A O 1
ATOM 680 N N . GLY A 1 91 ? -5.422 1.080 -10.335 1.00 83.25 91 GLY A N 1
ATOM 681 C CA . GLY A 1 91 ? -4.069 1.383 -9.874 1.00 83.25 91 GLY A CA 1
ATOM 682 C C . GLY A 1 91 ? -3.563 0.359 -8.858 1.00 83.25 91 GLY A C 1
ATOM 683 O O . GLY A 1 91 ? -4.322 -0.460 -8.349 1.00 83.25 91 GLY A O 1
ATOM 684 N N . ASN A 1 92 ? -2.283 0.454 -8.484 1.00 82.50 92 ASN A N 1
ATOM 685 C CA . ASN A 1 92 ? -1.686 -0.440 -7.483 1.00 82.50 92 ASN A CA 1
ATOM 686 C C . ASN A 1 92 ? -2.447 -0.424 -6.145 1.00 82.50 92 ASN A C 1
ATOM 688 O O . ASN A 1 92 ? -2.682 -1.476 -5.572 1.00 82.50 92 ASN A O 1
ATOM 692 N N . ALA A 1 93 ? -2.859 0.756 -5.667 1.00 83.19 93 ALA A N 1
ATOM 693 C CA . ALA A 1 93 ? -3.632 0.881 -4.429 1.00 83.19 93 ALA A CA 1
ATOM 694 C C . ALA A 1 93 ? -4.990 0.166 -4.519 1.00 83.19 93 ALA A C 1
ATOM 696 O O . ALA A 1 93 ? -5.367 -0.552 -3.600 1.00 83.19 93 ALA A O 1
ATOM 697 N N . THR A 1 94 ? -5.689 0.312 -5.647 1.00 84.44 94 THR A N 1
ATOM 698 C CA . THR A 1 94 ? -6.963 -0.365 -5.905 1.00 84.44 94 THR A CA 1
ATOM 699 C C . THR A 1 94 ? -6.778 -1.876 -6.011 1.00 84.44 94 THR A C 1
ATOM 701 O O . THR A 1 94 ? -7.538 -2.615 -5.402 1.00 84.44 94 THR A O 1
ATOM 704 N N . ALA A 1 95 ? -5.746 -2.346 -6.719 1.00 86.06 95 ALA A N 1
ATOM 705 C CA . ALA A 1 95 ? -5.420 -3.769 -6.819 1.00 86.06 95 ALA A CA 1
ATOM 706 C C . ALA A 1 95 ? -5.105 -4.381 -5.444 1.00 86.06 95 ALA A C 1
ATOM 708 O O . ALA A 1 95 ? -5.584 -5.463 -5.125 1.00 86.06 95 ALA A O 1
ATOM 709 N N . THR A 1 96 ? -4.354 -3.669 -4.597 1.00 84.06 96 THR A N 1
ATOM 710 C CA . THR A 1 96 ? -4.115 -4.091 -3.211 1.00 84.06 96 THR A CA 1
ATOM 711 C C . THR A 1 96 ? -5.411 -4.124 -2.402 1.00 84.06 96 THR A C 1
ATOM 713 O O . THR A 1 96 ? -5.663 -5.114 -1.729 1.00 84.06 96 THR A O 1
ATOM 716 N N . ALA A 1 97 ? -6.268 -3.106 -2.512 1.00 85.12 97 ALA A N 1
ATOM 717 C CA . ALA A 1 97 ? -7.549 -3.081 -1.806 1.00 85.12 97 ALA A CA 1
ATOM 718 C C . ALA A 1 97 ? -8.504 -4.201 -2.263 1.00 85.12 97 ALA A C 1
ATOM 720 O O . ALA A 1 97 ? -9.237 -4.751 -1.445 1.00 85.12 97 ALA A O 1
ATOM 721 N N . LEU A 1 98 ? -8.476 -4.566 -3.550 1.00 85.94 98 LEU A N 1
ATOM 722 C CA . LEU A 1 98 ? -9.206 -5.712 -4.099 1.00 85.94 98 LEU A CA 1
ATOM 723 C C . LEU A 1 98 ? -8.699 -7.018 -3.479 1.00 85.94 98 LEU A C 1
ATOM 725 O O . LEU A 1 98 ? -9.501 -7.786 -2.955 1.00 85.94 98 LEU A O 1
ATOM 729 N N . LEU A 1 99 ? -7.379 -7.212 -3.427 1.00 85.81 99 LEU A N 1
ATOM 730 C CA . LEU A 1 99 ? -6.763 -8.371 -2.776 1.00 85.81 99 LEU A CA 1
ATOM 731 C C . LEU A 1 99 ? -7.118 -8.457 -1.285 1.00 85.81 99 LEU A C 1
ATOM 733 O O . LEU A 1 99 ? -7.467 -9.529 -0.797 1.00 85.81 99 LEU A O 1
ATOM 737 N N . GLU A 1 100 ? -7.080 -7.334 -0.564 1.00 83.25 100 GLU A N 1
ATOM 738 C CA . GLU A 1 100 ? -7.489 -7.263 0.845 1.00 83.25 100 GLU A CA 1
ATOM 739 C C . GLU A 1 100 ? -8.990 -7.533 1.038 1.00 83.25 100 GLU A C 1
ATOM 741 O O . GLU A 1 100 ? -9.391 -8.077 2.066 1.00 83.25 100 GLU A O 1
ATOM 746 N N . ALA A 1 101 ? -9.818 -7.206 0.042 1.00 83.88 101 ALA A N 1
ATOM 747 C CA . ALA A 1 101 ? -11.236 -7.558 0.002 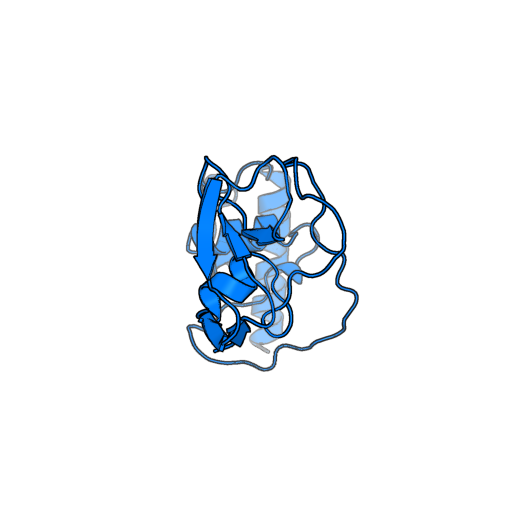1.00 83.88 101 ALA A CA 1
ATOM 748 C C . ALA A 1 101 ? -11.494 -9.025 -0.400 1.00 83.88 101 ALA A C 1
ATOM 750 O O . ALA A 1 101 ? -12.651 -9.442 -0.446 1.00 83.88 101 ALA A O 1
ATOM 751 N N . GLY A 1 102 ? -10.444 -9.809 -0.673 1.00 85.88 102 GLY A N 1
ATOM 752 C CA . GLY A 1 102 ? -10.546 -11.201 -1.114 1.00 85.88 102 GLY A CA 1
ATOM 753 C C . GLY A 1 102 ? -10.815 -11.365 -2.610 1.00 85.88 102 GLY A C 1
ATOM 754 O O . GLY A 1 102 ? -11.206 -12.442 -3.032 1.00 85.88 102 GLY A O 1
ATOM 755 N N . ILE A 1 103 ? -10.626 -10.313 -3.408 1.00 87.94 103 ILE A N 1
ATOM 756 C CA . ILE A 1 103 ? -10.736 -10.333 -4.868 1.00 87.94 103 ILE A CA 1
ATOM 757 C C . ILE A 1 103 ? -9.316 -10.330 -5.428 1.00 87.94 103 ILE A C 1
ATOM 759 O O . ILE A 1 103 ? -8.706 -9.274 -5.605 1.00 87.94 103 ILE A O 1
ATOM 763 N N . GLY A 1 104 ? -8.767 -11.519 -5.659 1.00 88.00 104 GLY A N 1
ATOM 764 C CA . GLY A 1 104 ? -7.400 -11.682 -6.143 1.00 88.00 104 GLY A CA 1
ATOM 765 C C . GLY A 1 104 ? -7.287 -12.031 -7.618 1.00 88.00 104 GLY A C 1
ATOM 766 O O . GLY A 1 104 ? -6.190 -11.962 -8.155 1.00 88.00 104 GLY A O 1
ATOM 767 N N . THR A 1 105 ? -8.3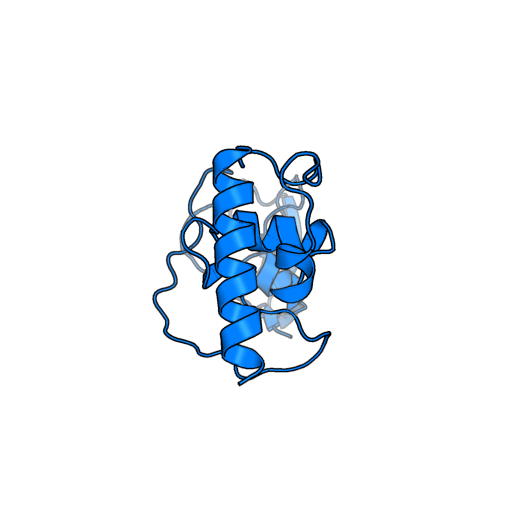89 -12.387 -8.276 1.00 90.19 105 THR A N 1
ATOM 768 C CA . THR A 1 105 ? -8.396 -12.881 -9.660 1.00 90.19 105 THR A CA 1
ATOM 769 C C . THR A 1 105 ? -9.369 -12.124 -10.561 1.00 90.19 105 THR A C 1
ATOM 771 O O . THR A 1 105 ? -10.333 -11.509 -10.092 1.00 90.19 105 THR A O 1
ATOM 774 N N . PHE A 1 106 ? -9.165 -12.197 -11.882 1.00 90.00 106 PHE A N 1
ATOM 775 C CA . PHE A 1 106 ? -10.116 -11.639 -12.851 1.00 90.00 106 PHE A CA 1
ATOM 776 C C . PHE A 1 106 ? -11.483 -12.326 -12.750 1.00 90.00 106 PHE A C 1
ATOM 778 O O . PHE A 1 106 ? -12.510 -11.691 -12.977 1.00 90.00 106 PHE A O 1
ATOM 785 N N . VAL A 1 107 ? -11.512 -13.608 -12.374 1.00 88.94 107 VAL A N 1
ATOM 786 C CA . VAL A 1 107 ? -12.750 -14.375 -12.174 1.00 88.94 107 VAL A CA 1
ATOM 787 C C . VAL A 1 107 ? -13.524 -13.856 -10.966 1.00 88.94 107 VAL A C 1
ATOM 789 O O . VAL A 1 107 ? -14.725 -13.611 -11.073 1.00 88.94 107 VAL A O 1
ATOM 792 N N . GLU A 1 108 ? -12.845 -13.640 -9.839 1.00 89.19 108 GLU A N 1
ATOM 793 C CA . GLU A 1 108 ? -13.467 -13.073 -8.639 1.00 89.19 108 GLU A CA 1
ATOM 794 C C . GLU A 1 108 ? -13.974 -11.658 -8.903 1.00 89.19 108 GLU A C 1
ATOM 796 O O . GLU A 1 108 ? -15.113 -11.350 -8.563 1.00 89.19 108 GLU A O 1
ATOM 801 N N . LEU A 1 109 ? -13.183 -10.824 -9.589 1.00 89.31 109 LEU A N 1
ATOM 802 C CA . LEU A 1 109 ? -13.593 -9.469 -9.952 1.00 89.31 109 LEU A CA 1
ATOM 803 C C . LEU A 1 109 ? -14.797 -9.472 -10.908 1.00 89.31 109 LEU A C 1
ATOM 805 O O . LEU A 1 109 ? -15.723 -8.689 -10.730 1.00 89.31 109 LEU A O 1
ATOM 809 N N . ALA A 1 110 ? -14.829 -10.376 -11.889 1.00 90.31 110 ALA A N 1
ATOM 810 C CA . ALA A 1 110 ? -15.943 -10.540 -12.826 1.00 90.31 110 ALA A CA 1
ATOM 811 C C . ALA A 1 110 ? -17.256 -11.006 -12.161 1.00 90.31 110 ALA A C 1
ATOM 813 O O . ALA A 1 110 ? -18.341 -10.807 -12.734 1.00 90.31 110 ALA A O 1
ATOM 814 N N . ALA A 1 111 ? -17.145 -11.641 -10.990 1.00 88.44 111 ALA A N 1
ATOM 815 C CA . ALA A 1 111 ? -18.252 -12.123 -10.173 1.00 88.44 111 ALA A CA 1
ATOM 816 C C . ALA A 1 111 ? -18.764 -11.084 -9.158 1.00 88.44 111 ALA A C 1
ATOM 818 O O . ALA A 1 111 ? -19.822 -11.305 -8.566 1.00 88.44 111 ALA A O 1
ATOM 819 N N . VAL A 1 112 ? -18.059 -9.961 -8.966 1.00 87.56 112 VAL A N 1
ATOM 820 C CA . VAL A 1 112 ? -18.512 -8.869 -8.091 1.00 87.56 112 VAL A CA 1
ATOM 821 C C . VAL A 1 112 ? -19.804 -8.255 -8.631 1.00 87.56 112 VAL A C 1
ATOM 823 O O . VAL A 1 112 ? -19.956 -8.037 -9.835 1.00 87.56 112 VAL A O 1
ATOM 826 N N . ASP A 1 113 ? -20.732 -7.950 -7.723 1.00 83.50 113 ASP A N 1
ATOM 827 C CA . ASP A 1 113 ? -21.949 -7.215 -8.047 1.00 83.50 113 ASP A CA 1
ATOM 828 C C . ASP A 1 113 ? -21.645 -5.709 -8.163 1.00 83.50 113 ASP A C 1
ATOM 830 O O . ASP A 1 113 ? -21.178 -5.106 -7.194 1.00 83.50 113 ASP A O 1
ATOM 834 N N . PRO A 1 114 ? -21.912 -5.067 -9.317 1.00 79.50 114 PRO A N 1
ATOM 835 C CA . PRO A 1 114 ? -21.614 -3.649 -9.507 1.00 79.50 114 PRO A CA 1
ATOM 836 C C . PRO A 1 114 ? -22.473 -2.731 -8.627 1.00 79.50 114 PRO A C 1
ATOM 838 O O . PRO A 1 114 ? -22.090 -1.583 -8.419 1.00 79.50 114 PRO A O 1
ATOM 841 N N . GLN A 1 115 ? -23.623 -3.206 -8.128 1.00 77.88 115 GLN A N 1
ATOM 842 C CA . GLN A 1 115 ? -24.500 -2.425 -7.250 1.00 77.88 115 GLN A CA 1
ATOM 843 C C . GLN A 1 115 ? -24.148 -2.5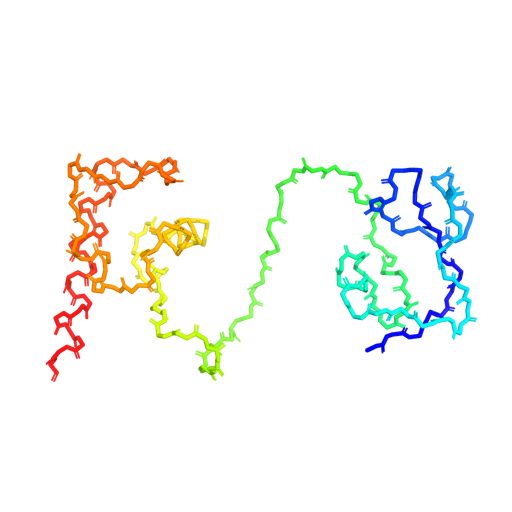85 -5.766 1.00 77.88 115 GLN A C 1
ATOM 845 O O . GLN A 1 115 ? -24.499 -1.725 -4.962 1.00 77.88 115 GLN A O 1
ATOM 850 N N . ASN A 1 116 ? -23.449 -3.661 -5.397 1.00 79.81 116 ASN A N 1
ATOM 851 C CA . ASN A 1 116 ? -23.011 -3.943 -4.032 1.00 79.81 116 ASN A CA 1
ATOM 852 C C . ASN A 1 116 ? -21.514 -4.282 -3.985 1.00 79.81 116 ASN A C 1
ATOM 854 O O . ASN A 1 116 ? -21.141 -5.416 -3.663 1.00 79.81 116 ASN A O 1
ATOM 858 N N . PRO A 1 117 ? -20.636 -3.311 -4.283 1.00 78.81 117 PRO A N 1
ATOM 859 C CA . PRO A 1 117 ? -19.207 -3.522 -4.160 1.00 78.81 117 PRO A CA 1
ATOM 860 C C . PRO A 1 117 ? -18.764 -3.642 -2.690 1.00 78.81 117 PRO A C 1
ATOM 862 O O . PRO A 1 117 ? -19.411 -3.099 -1.787 1.00 78.81 117 PRO A O 1
ATOM 865 N N . PRO A 1 118 ? -17.623 -4.301 -2.424 1.00 78.19 118 PRO A N 1
ATOM 866 C CA . PRO A 1 118 ? -17.030 -4.333 -1.093 1.00 78.19 118 PRO A CA 1
ATOM 867 C C . PRO A 1 118 ? -16.672 -2.921 -0.611 1.00 78.19 118 PRO A C 1
ATOM 869 O O . PRO A 1 118 ? -15.938 -2.179 -1.266 1.00 78.19 118 PRO A O 1
ATOM 872 N N . THR A 1 119 ? -17.141 -2.567 0.587 1.00 78.19 119 THR A N 1
ATOM 873 C CA . THR A 1 119 ? -16.935 -1.242 1.206 1.00 78.19 119 THR A CA 1
ATOM 874 C C . THR A 1 119 ? -15.493 -0.979 1.645 1.00 78.19 119 THR A C 1
ATOM 876 O O . THR A 1 119 ? -15.149 0.150 1.990 1.00 78.19 119 THR A O 1
ATOM 879 N N . THR A 1 120 ? -14.633 -1.998 1.602 1.00 75.06 120 THR A N 1
ATOM 880 C CA . THR A 1 120 ? -13.187 -1.904 1.853 1.00 75.06 120 THR A CA 1
ATOM 881 C C . THR A 1 120 ? -12.482 -1.007 0.829 1.00 75.06 120 THR A C 1
ATOM 883 O O . THR A 1 120 ? -11.432 -0.436 1.120 1.00 75.06 120 THR A O 1
ATOM 886 N N . ILE A 1 121 ? -13.061 -0.845 -0.365 1.00 76.69 121 ILE A N 1
ATOM 887 C CA . ILE A 1 121 ? -12.446 -0.118 -1.476 1.00 76.69 121 ILE A CA 1
ATOM 888 C C . ILE A 1 121 ? -13.043 1.281 -1.555 1.00 76.69 121 ILE A C 1
ATOM 890 O O . ILE A 1 121 ? -14.125 1.498 -2.096 1.00 76.69 121 ILE A O 1
ATOM 894 N N . SER A 1 122 ? -12.319 2.246 -0.998 1.00 70.06 122 SER A N 1
ATOM 895 C CA . SER A 1 122 ? -12.707 3.653 -1.047 1.00 70.06 122 SER A CA 1
ATOM 896 C C . SER A 1 122 ? -12.196 4.320 -2.328 1.00 70.06 122 SER A C 1
ATOM 898 O O . SER A 1 122 ? -11.077 4.060 -2.768 1.00 70.06 122 SER A O 1
ATOM 900 N N . GLY A 1 123 ? -13.009 5.199 -2.920 1.00 73.06 123 GLY A N 1
ATOM 901 C CA . GLY A 1 123 ? -12.642 5.984 -4.107 1.00 73.06 123 GLY A CA 1
ATOM 902 C C . GLY A 1 123 ? -12.997 5.358 -5.461 1.00 73.06 123 GLY A C 1
ATOM 903 O O . GLY A 1 123 ? -12.699 5.966 -6.484 1.00 73.06 123 GLY A O 1
ATOM 904 N N . ALA A 1 124 ? -13.644 4.191 -5.475 1.00 80.25 124 ALA A N 1
ATOM 905 C CA . ALA A 1 124 ? -14.231 3.594 -6.672 1.00 80.25 124 ALA A CA 1
ATOM 906 C C . ALA A 1 124 ? -15.722 3.947 -6.763 1.00 80.25 124 ALA A C 1
ATOM 908 O O . ALA A 1 124 ? -16.467 3.737 -5.804 1.00 80.25 124 ALA A O 1
ATOM 909 N N . SER A 1 125 ? -16.164 4.469 -7.905 1.00 83.06 125 SER A N 1
ATOM 910 C CA . SER A 1 125 ? -17.578 4.763 -8.169 1.00 83.06 125 SER A CA 1
ATOM 911 C C . SER A 1 125 ? -18.284 3.538 -8.758 1.00 83.06 125 SER A C 1
ATOM 913 O O . SER A 1 125 ? -17.636 2.656 -9.316 1.00 83.06 125 SER A O 1
ATOM 915 N N . GLU A 1 126 ? -19.619 3.505 -8.744 1.00 82.81 126 GLU A N 1
ATOM 916 C CA . GLU A 1 126 ? -20.406 2.449 -9.419 1.00 82.81 126 GLU A CA 1
ATOM 917 C C . GLU A 1 126 ? -20.022 2.290 -10.905 1.00 82.81 126 GLU A C 1
ATOM 919 O O . GLU A 1 126 ? -19.922 1.178 -11.424 1.00 82.81 126 GLU A O 1
ATOM 924 N N . SER A 1 127 ? -19.733 3.404 -11.587 1.00 85.44 127 SER A N 1
ATOM 925 C CA . SER A 1 127 ? -19.247 3.398 -12.973 1.00 85.44 127 SER A CA 1
ATOM 926 C C . SER A 1 127 ? -17.877 2.733 -13.126 1.00 85.44 127 SER A C 1
ATOM 928 O O . SER A 1 127 ? -17.660 2.017 -14.103 1.00 85.44 127 SER A O 1
ATOM 930 N N . ASP A 1 128 ? -16.965 2.954 -12.173 1.00 88.00 128 ASP A N 1
ATOM 931 C CA . ASP A 1 128 ? -15.638 2.332 -12.173 1.00 88.00 128 ASP A CA 1
ATOM 932 C C . ASP A 1 128 ? -15.776 0.822 -11.972 1.00 88.00 128 ASP A C 1
ATOM 934 O O . ASP A 1 128 ? -15.229 0.045 -12.750 1.00 88.00 128 ASP A O 1
ATOM 938 N N . TRP A 1 129 ? -16.608 0.406 -11.013 1.00 89.12 129 TRP A N 1
ATOM 939 C CA . TRP A 1 129 ? -16.934 -0.998 -10.772 1.00 89.12 129 TRP A CA 1
ATOM 940 C C . TRP A 1 129 ? -17.503 -1.689 -12.007 1.00 89.12 129 TRP A C 1
ATOM 942 O O . TRP A 1 129 ? -17.010 -2.743 -12.404 1.00 89.12 129 TRP A O 1
ATOM 952 N N . SER A 1 130 ? -18.490 -1.076 -12.662 1.00 90.38 130 SER A N 1
ATOM 953 C CA . SER A 1 130 ? -19.082 -1.608 -13.893 1.00 90.38 130 SER A CA 1
ATOM 954 C C . SER A 1 130 ? -18.039 -1.775 -15.008 1.00 90.38 130 SER A C 1
ATOM 956 O O . SER A 1 130 ? -17.983 -2.821 -15.662 1.00 90.38 130 SER A O 1
ATOM 958 N N . ALA A 1 131 ? -17.150 -0.789 -15.181 1.00 90.62 131 ALA A N 1
ATOM 959 C CA . ALA A 1 131 ? -16.062 -0.862 -16.153 1.00 90.62 131 ALA A CA 1
ATOM 960 C C . ALA A 1 131 ? -15.046 -1.966 -15.813 1.00 90.62 131 ALA A C 1
ATOM 962 O O . ALA A 1 131 ? -14.622 -2.708 -16.702 1.00 90.62 131 ALA A O 1
ATOM 963 N N . TRP A 1 132 ? -14.677 -2.104 -14.538 1.00 92.06 132 TRP A N 1
ATOM 964 C CA . TRP A 1 132 ? -13.726 -3.113 -14.076 1.00 92.06 132 TRP A CA 1
ATOM 965 C C . TRP A 1 132 ? -14.275 -4.530 -14.215 1.00 92.06 132 TRP A C 1
ATOM 967 O O . TRP A 1 132 ? -13.573 -5.402 -14.718 1.00 92.06 132 TRP A O 1
ATOM 977 N N . ILE A 1 133 ? -15.540 -4.752 -13.854 1.00 91.94 133 ILE A N 1
ATOM 978 C CA . ILE A 1 133 ? -16.223 -6.044 -13.996 1.00 91.94 133 ILE A CA 1
ATOM 979 C C . ILE A 1 133 ? -16.323 -6.439 -15.473 1.00 91.94 133 ILE A C 1
ATOM 981 O O . ILE A 1 133 ? -16.034 -7.582 -15.833 1.00 91.94 133 ILE A O 1
ATOM 985 N N . ALA A 1 134 ? -16.697 -5.501 -16.349 1.00 92.31 134 ALA A N 1
ATOM 986 C CA . ALA A 1 134 ? -16.769 -5.753 -17.786 1.00 92.31 134 ALA A CA 1
ATOM 987 C C . ALA A 1 134 ? -15.395 -6.114 -18.377 1.00 92.31 134 ALA A C 1
ATOM 989 O O . ALA A 1 134 ? -15.286 -7.071 -19.146 1.00 92.31 134 ALA A O 1
ATOM 990 N N . ALA A 1 135 ? -14.342 -5.390 -17.987 1.00 90.94 135 ALA A N 1
ATOM 991 C CA . ALA A 1 135 ? -12.977 -5.675 -18.415 1.00 90.94 135 ALA A CA 1
ATOM 992 C C . ALA A 1 135 ? -12.479 -7.029 -17.889 1.00 90.94 135 ALA A C 1
ATOM 994 O O . ALA A 1 135 ? -11.923 -7.814 -18.653 1.00 90.94 135 ALA A O 1
ATOM 995 N N . ALA A 1 136 ? -12.734 -7.340 -16.616 1.00 91.38 136 ALA A N 1
ATOM 996 C CA . ALA A 1 136 ? -12.371 -8.615 -16.011 1.00 91.38 136 ALA A CA 1
ATOM 997 C C . ALA A 1 136 ? -13.026 -9.794 -16.744 1.00 91.38 136 ALA A C 1
ATOM 999 O O . ALA A 1 136 ? -12.347 -10.757 -17.090 1.00 91.38 136 ALA A O 1
ATOM 1000 N N . ARG A 1 137 ? -14.319 -9.688 -17.085 1.00 90.56 137 ARG A N 1
ATOM 1001 C CA . ARG A 1 137 ? -15.026 -10.699 -17.893 1.00 90.56 137 ARG A CA 1
ATOM 1002 C C . ARG A 1 137 ? -14.388 -10.907 -19.262 1.00 90.56 137 ARG A C 1
ATOM 1004 O O . ARG A 1 137 ? -14.231 -12.050 -19.674 1.00 90.56 137 ARG A O 1
ATOM 1011 N N . ALA A 1 138 ? -13.996 -9.829 -19.940 1.00 90.44 138 ALA A N 1
ATOM 1012 C CA . ALA A 1 138 ? -13.321 -9.925 -21.233 1.00 90.44 138 ALA A CA 1
ATOM 1013 C C . ALA A 1 138 ? -11.966 -10.644 -21.125 1.00 90.44 138 ALA A C 1
ATOM 1015 O O . ALA A 1 138 ? -11.614 -11.429 -22.002 1.00 90.44 138 ALA A O 1
ATOM 1016 N N . VAL A 1 139 ? -11.221 -10.419 -20.037 1.00 88.62 139 VAL A N 1
ATOM 1017 C CA . VAL A 1 139 ? -9.957 -11.124 -19.779 1.00 88.62 139 VAL A CA 1
ATOM 1018 C C . VAL A 1 139 ? -10.200 -12.605 -19.485 1.00 88.62 139 VAL A C 1
ATOM 1020 O O . VAL A 1 139 ? -9.490 -13.447 -20.027 1.00 88.62 139 VAL A O 1
ATOM 1023 N N . VAL A 1 140 ? -11.205 -12.938 -18.671 1.00 88.56 140 VAL A N 1
ATOM 1024 C CA . VAL A 1 140 ? -11.560 -14.334 -18.356 1.00 88.56 140 VAL A CA 1
ATOM 1025 C C . VAL A 1 140 ? -11.966 -15.100 -19.617 1.00 88.56 140 VAL A C 1
ATOM 1027 O O . VAL A 1 140 ? -11.485 -16.208 -19.831 1.00 88.56 140 VAL A O 1
ATOM 1030 N N . ASP A 1 141 ? -12.793 -14.500 -20.474 1.00 86.38 141 ASP A N 1
ATOM 1031 C CA . ASP A 1 141 ? -13.215 -15.092 -21.750 1.00 86.38 141 ASP A CA 1
ATOM 1032 C C . ASP A 1 1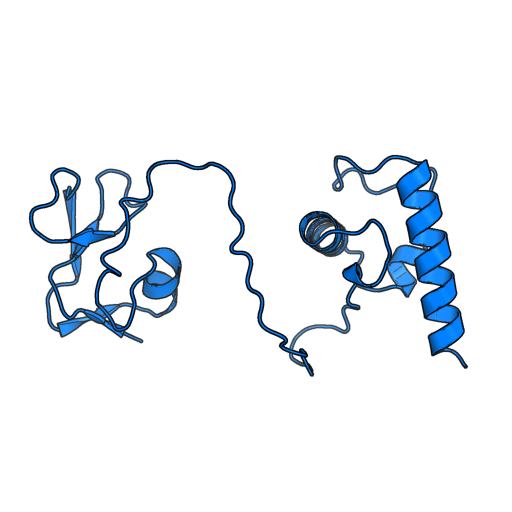41 ? -12.023 -15.317 -22.697 1.00 86.38 141 ASP A C 1
ATOM 1034 O O . ASP A 1 141 ? -11.832 -16.414 -23.225 1.00 86.38 141 ASP A O 1
ATOM 1038 N N . ALA A 1 142 ? -11.137 -14.321 -22.810 1.00 85.00 142 ALA A N 1
ATOM 1039 C CA . ALA A 1 142 ? -9.915 -14.424 -23.605 1.00 85.00 142 ALA A CA 1
ATOM 1040 C C . ALA A 1 142 ? -8.926 -15.481 -23.078 1.00 85.00 142 ALA A C 1
ATOM 1042 O O . ALA A 1 142 ? -8.110 -15.987 -23.842 1.00 85.00 142 ALA A O 1
ATOM 1043 N N . LYS A 1 143 ? -8.970 -15.804 -21.781 1.00 72.56 143 LYS A N 1
ATOM 1044 C CA . LYS A 1 143 ? -8.151 -16.854 -21.150 1.00 72.56 143 LYS A CA 1
ATOM 1045 C C . LYS A 1 143 ? -8.776 -18.248 -21.257 1.00 72.56 143 LYS A C 1
ATOM 1047 O O . LYS A 1 143 ? -8.066 -19.230 -21.056 1.00 72.56 143 LYS A O 1
ATOM 1052 N N . ALA A 1 144 ? -10.079 -18.335 -21.530 1.00 70.88 144 ALA A N 1
ATOM 1053 C CA . ALA A 1 144 ? -10.816 -19.588 -21.688 1.00 70.88 144 ALA A CA 1
ATOM 1054 C C . ALA A 1 144 ? -10.765 -20.155 -23.122 1.00 70.88 144 ALA A C 1
ATOM 1056 O O . ALA A 1 144 ? -11.247 -21.267 -23.347 1.00 70.88 144 ALA A O 1
ATOM 1057 N N . THR A 1 145 ? -10.188 -19.402 -24.066 1.00 50.56 145 THR A N 1
ATOM 1058 C CA . THR A 1 145 ? -10.022 -19.754 -25.487 1.00 50.56 145 THR A CA 1
ATOM 1059 C C . THR A 1 145 ? -8.580 -20.146 -25.790 1.00 50.56 145 THR A C 1
ATOM 1061 O O . THR A 1 145 ? -8.390 -21.118 -26.557 1.00 50.56 145 THR A O 1
#

Radius of gyration: 21.55 Å; chains: 1; bounding box: 54×35×48 Å

Foldseek 3Di:
DAFAQAWWAAFPVSQEIDGPPDPRRDGTDHHGRGDDDVVRCVSHVPDRNHRPPDDDPPDPDDDDDPPPDDDDDPDDDDDPFDPLVVQPPQDPVNQVLCVVVVNRALVSLLVADLVDHDPSRPPADSVNSVSSNVVSVVVVVVVVD